Protein AF-A0A7V0R0R9-F1 (afdb_monomer_lite)

pLDDT: mean 80.29, std 19.68, range [42.75, 98.0]

Secondary structure (DSSP, 8-state):
------SSHHHHHHHHHHHTT--HHHHHHHHHT-HHHHHHSPPP-------------------

Structure (mmCIF, N/CA/C/O backbone):
data_AF-A0A7V0R0R9-F1
#
_entry.id   AF-A0A7V0R0R9-F1
#
loop_
_atom_site.group_PDB
_atom_site.id
_atom_site.type_symbol
_atom_site.label_atom_id
_atom_site.label_alt_id
_atom_site.label_comp_id
_atom_site.label_asym_id
_atom_site.label_entity_id
_atom_site.label_seq_id
_atom_site.pdbx_PDB_ins_code
_atom_site.Cartn_x
_atom_site.Cartn_y
_atom_site.Cartn_z
_atom_site.occupancy
_atom_site.B_iso_or_equiv
_atom_site.auth_seq_id
_atom_site.auth_comp_id
_atom_site.auth_asym_id
_atom_site.auth_atom_id
_atom_site.pdbx_PDB_model_num
ATOM 1 N N . MET A 1 1 ? -7.191 -14.209 -3.299 1.00 84.06 1 MET A N 1
ATOM 2 C CA . MET A 1 1 ? -5.818 -13.934 -3.773 1.00 84.06 1 MET A CA 1
ATOM 3 C C . MET A 1 1 ? -5.907 -12.705 -4.658 1.00 84.06 1 MET A C 1
ATOM 5 O O . MET A 1 1 ? -6.827 -12.666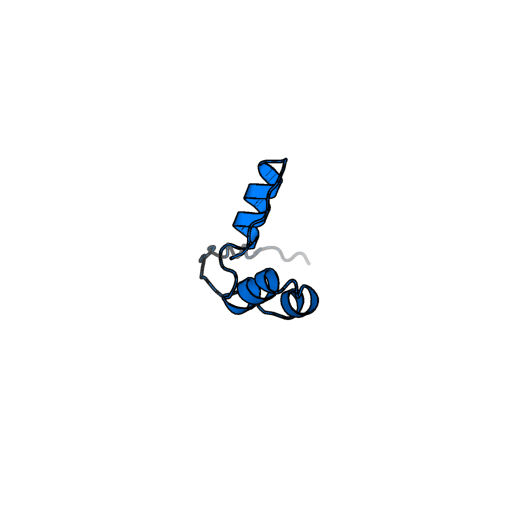 -5.458 1.00 84.06 1 MET A O 1
ATOM 9 N N . HIS A 1 2 ? -5.055 -11.700 -4.456 1.00 90.62 2 HIS A N 1
ATOM 10 C CA . HIS A 1 2 ? -5.071 -10.438 -5.210 1.00 90.62 2 HIS A CA 1
ATOM 11 C C . HIS A 1 2 ? -3.661 -10.144 -5.708 1.00 90.62 2 HIS A C 1
ATOM 13 O O . HIS A 1 2 ? -2.711 -10.339 -4.947 1.00 90.62 2 HIS A O 1
ATOM 19 N N . VAL A 1 3 ? -3.536 -9.730 -6.966 1.00 94.25 3 VAL A N 1
ATOM 20 C CA . VAL A 1 3 ? -2.261 -9.471 -7.644 1.00 94.25 3 VAL A CA 1
ATOM 21 C C . VAL A 1 3 ? -2.406 -8.170 -8.428 1.00 94.25 3 VAL A C 1
ATOM 23 O O . VAL A 1 3 ? -3.410 -7.974 -9.105 1.00 94.25 3 VAL A O 1
ATOM 26 N N . GLU A 1 4 ? -1.416 -7.287 -8.314 1.00 94.31 4 GLU A N 1
ATOM 27 C CA . GLU A 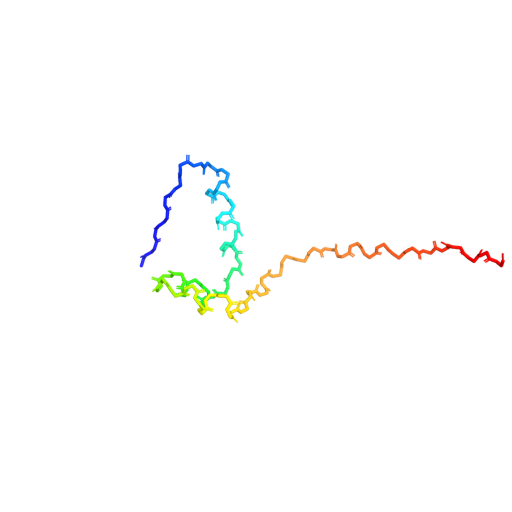1 4 ? -1.309 -6.047 -9.088 1.00 94.31 4 GLU A CA 1
ATOM 28 C C . GLU A 1 4 ? 0.066 -6.045 -9.765 1.00 94.31 4 GLU A C 1
ATOM 30 O O . GLU A 1 4 ? 1.074 -6.324 -9.111 1.00 94.31 4 GLU A O 1
ATOM 35 N N . GLU A 1 5 ? 0.106 -5.755 -11.064 1.00 96.56 5 GLU A N 1
ATOM 36 C CA . GLU A 1 5 ? 1.341 -5.633 -11.841 1.00 96.56 5 GLU A CA 1
ATOM 37 C C . GLU A 1 5 ? 1.567 -4.167 -12.216 1.00 96.56 5 GLU A C 1
ATOM 39 O O . GLU A 1 5 ? 0.628 -3.455 -12.572 1.00 96.56 5 GLU A O 1
ATOM 44 N N . PHE A 1 6 ? 2.820 -3.722 -12.138 1.00 96.94 6 PHE A N 1
ATOM 45 C CA . PHE A 1 6 ? 3.223 -2.349 -12.438 1.00 96.94 6 PHE A CA 1
ATOM 46 C C . PHE A 1 6 ? 4.383 -2.364 -13.427 1.00 96.94 6 PHE A C 1
ATOM 48 O O . PHE A 1 6 ? 5.297 -3.182 -13.308 1.00 96.94 6 PHE A O 1
ATOM 55 N N . THR A 1 7 ? 4.363 -1.445 -14.391 1.00 97.88 7 THR A N 1
ATOM 56 C CA . THR A 1 7 ? 5.458 -1.267 -15.357 1.00 97.88 7 THR A CA 1
ATOM 57 C C . THR A 1 7 ? 6.612 -0.450 -14.785 1.00 97.88 7 THR A C 1
ATOM 59 O O . THR A 1 7 ? 7.744 -0.591 -15.240 1.00 97.88 7 THR A O 1
ATOM 62 N N . ASP A 1 8 ? 6.331 0.400 -13.795 1.00 98.00 8 ASP A N 1
ATOM 63 C CA . ASP A 1 8 ? 7.312 1.255 -13.138 1.00 98.00 8 ASP A CA 1
ATOM 64 C C . ASP A 1 8 ? 7.630 0.764 -11.716 1.00 98.00 8 ASP A C 1
ATOM 66 O O . ASP A 1 8 ? 6.749 0.446 -10.910 1.00 98.00 8 ASP A O 1
ATOM 70 N N . ILE A 1 9 ? 8.923 0.709 -11.392 1.00 97.69 9 ILE A N 1
ATOM 71 C CA . ILE A 1 9 ? 9.399 0.212 -10.097 1.00 97.69 9 ILE A CA 1
ATOM 72 C C . ILE A 1 9 ? 9.027 1.144 -8.935 1.00 97.69 9 ILE A C 1
ATOM 74 O O . ILE A 1 9 ? 8.772 0.677 -7.824 1.00 97.69 9 ILE A O 1
ATOM 78 N N . ILE A 1 10 ? 8.978 2.458 -9.166 1.00 98.00 10 ILE A N 1
ATOM 79 C CA . ILE A 1 10 ? 8.616 3.445 -8.148 1.00 98.00 10 ILE A CA 1
ATOM 80 C C . ILE A 1 10 ? 7.133 3.314 -7.806 1.00 98.00 10 ILE A C 1
ATOM 82 O O . ILE A 1 10 ? 6.784 3.376 -6.624 1.00 98.00 10 ILE A O 1
ATOM 86 N N . GLU A 1 11 ? 6.274 3.062 -8.794 1.00 97.12 11 GLU A N 1
ATOM 87 C CA . GLU A 1 11 ? 4.853 2.781 -8.567 1.00 97.12 11 GLU A CA 1
ATOM 88 C C . GLU A 1 11 ? 4.647 1.519 -7.725 1.00 97.12 11 GLU A C 1
ATOM 90 O O . GLU A 1 11 ? 3.959 1.577 -6.701 1.00 97.12 11 GLU A O 1
ATOM 95 N N . ALA A 1 12 ? 5.315 0.416 -8.081 1.00 96.94 12 ALA A N 1
ATOM 96 C CA . ALA A 1 12 ? 5.247 -0.836 -7.325 1.00 96.94 12 ALA A CA 1
ATOM 97 C C . ALA A 1 12 ? 5.671 -0.642 -5.857 1.00 96.94 12 ALA A C 1
ATOM 99 O O . ALA A 1 12 ? 4.954 -1.028 -4.930 1.00 96.94 12 ALA A O 1
ATOM 100 N N . ILE A 1 13 ? 6.810 0.027 -5.633 1.00 95.88 13 ILE A N 1
ATOM 101 C CA . ILE A 1 13 ? 7.331 0.317 -4.289 1.00 95.88 13 ILE A CA 1
ATOM 102 C C . ILE A 1 13 ? 6.377 1.233 -3.514 1.00 95.88 13 ILE A C 1
ATOM 104 O O . ILE A 1 13 ? 6.169 1.045 -2.311 1.00 95.88 13 ILE A O 1
ATOM 108 N N . SER A 1 14 ? 5.813 2.248 -4.170 1.00 95.62 14 SER A N 1
ATOM 109 C CA . SER A 1 14 ? 4.857 3.172 -3.556 1.00 95.62 14 SER A CA 1
ATOM 110 C C . SER A 1 14 ? 3.601 2.431 -3.104 1.00 95.62 14 SER A C 1
ATOM 112 O O . SER A 1 14 ? 3.171 2.584 -1.957 1.00 95.62 14 SER A O 1
ATOM 114 N N . ARG A 1 15 ? 3.061 1.557 -3.960 1.00 94.75 15 ARG A N 1
ATOM 115 C CA . ARG A 1 15 ? 1.884 0.740 -3.663 1.00 94.75 15 ARG A CA 1
ATOM 116 C C . ARG A 1 15 ? 2.134 -0.240 -2.521 1.00 94.75 15 ARG A C 1
ATOM 118 O O . ARG A 1 15 ? 1.317 -0.332 -1.604 1.00 94.75 15 ARG A O 1
ATOM 125 N N . GLU A 1 16 ? 3.280 -0.916 -2.516 1.00 94.38 16 GLU A N 1
ATOM 126 C CA . GLU A 1 16 ? 3.667 -1.814 -1.425 1.00 94.38 16 GLU A CA 1
ATOM 127 C C . GLU A 1 16 ? 3.755 -1.055 -0.094 1.00 94.38 16 GLU A C 1
ATOM 129 O O . GLU A 1 16 ? 3.148 -1.456 0.904 1.00 94.38 16 GLU A O 1
ATOM 134 N N . LYS A 1 17 ? 4.460 0.085 -0.081 1.00 91.56 17 LYS A N 1
ATOM 135 C CA . LYS A 1 17 ? 4.566 0.953 1.100 1.00 91.56 17 LYS A CA 1
ATOM 136 C C . LYS A 1 17 ? 3.207 1.452 1.563 1.00 91.56 17 LYS A C 1
ATOM 138 O O . LYS A 1 17 ? 2.990 1.540 2.767 1.00 91.56 17 LYS A O 1
ATOM 143 N N . GLN A 1 18 ? 2.313 1.766 0.628 1.00 90.00 18 GLN A N 1
ATOM 144 C CA . GLN A 1 18 ? 0.961 2.195 0.937 1.00 90.00 18 GLN A CA 1
ATOM 145 C C . GLN A 1 18 ? 0.219 1.090 1.691 1.00 90.00 18 GLN A C 1
ATOM 147 O O . GLN A 1 18 ? -0.276 1.358 2.776 1.00 90.00 18 GLN A O 1
ATOM 152 N N . ILE A 1 19 ? 0.177 -0.137 1.158 1.00 91.12 19 ILE A N 1
ATOM 153 C CA . ILE A 1 19 ? -0.566 -1.275 1.735 1.00 91.12 19 ILE A CA 1
ATOM 154 C C . ILE A 1 19 ? 0.085 -1.786 3.036 1.00 91.12 19 ILE A C 1
ATOM 156 O O . ILE A 1 19 ? -0.573 -2.392 3.896 1.00 91.12 19 ILE A O 1
ATOM 160 N N . LYS A 1 20 ? 1.384 -1.541 3.224 1.00 87.81 20 LYS A N 1
ATOM 161 C CA . LYS A 1 20 ? 2.104 -1.891 4.449 1.00 87.81 20 LYS A CA 1
ATOM 162 C C . LYS A 1 20 ? 1.505 -1.156 5.652 1.00 87.81 20 LYS A C 1
ATOM 164 O O . LYS A 1 20 ? 1.414 0.063 5.691 1.00 87.81 20 LYS A O 1
ATOM 169 N N . GLY A 1 21 ? 1.096 -1.915 6.668 1.00 83.94 21 GLY A N 1
ATOM 170 C CA . GLY A 1 21 ? 0.435 -1.360 7.856 1.00 83.94 21 GLY A CA 1
ATOM 171 C C . GLY A 1 21 ? -1.055 -1.048 7.673 1.00 83.94 21 GLY A C 1
ATOM 172 O O . GLY A 1 21 ? -1.676 -0.508 8.582 1.00 83.94 21 GLY A O 1
ATOM 173 N N . TRP A 1 22 ? -1.667 -1.405 6.540 1.00 91.25 22 TRP A N 1
ATOM 174 C CA . TRP A 1 22 ? -3.123 -1.369 6.425 1.00 91.25 22 TRP A CA 1
ATOM 175 C C . TRP A 1 22 ? -3.791 -2.402 7.315 1.00 91.25 22 TRP A C 1
ATOM 177 O O . TRP A 1 22 ? -3.283 -3.515 7.496 1.00 91.25 22 TRP A O 1
ATOM 187 N N . SER A 1 23 ? -4.974 -2.033 7.803 1.00 92.38 23 SER A N 1
ATOM 188 C CA . SER A 1 23 ? -5.811 -2.930 8.586 1.00 92.38 23 SER A CA 1
ATOM 189 C C . SER A 1 23 ? -6.266 -4.090 7.715 1.00 92.38 23 SER A C 1
ATOM 191 O O . SER A 1 23 ? -6.359 -3.980 6.487 1.00 92.38 23 SER A O 1
ATOM 193 N N . ARG A 1 24 ? -6.576 -5.218 8.353 1.00 91.69 24 ARG A N 1
ATOM 194 C CA . ARG A 1 24 ? -7.109 -6.388 7.648 1.00 91.69 24 ARG A CA 1
ATOM 195 C C . ARG A 1 24 ? -8.325 -6.024 6.785 1.00 91.69 24 ARG A C 1
ATOM 197 O O . ARG A 1 24 ? -8.358 -6.392 5.618 1.00 91.69 24 ARG A O 1
ATOM 204 N N . ARG A 1 25 ? -9.235 -5.201 7.321 1.00 94.12 25 ARG A N 1
ATOM 205 C CA . ARG A 1 25 ? -10.433 -4.720 6.614 1.00 94.12 25 ARG A CA 1
ATOM 206 C C . ARG A 1 25 ? -10.101 -3.947 5.336 1.00 94.12 25 ARG A C 1
ATOM 208 O O . ARG A 1 25 ? -10.741 -4.163 4.318 1.00 94.12 25 ARG A O 1
ATOM 215 N N . LYS A 1 26 ? -9.078 -3.081 5.353 1.00 94.06 26 LYS A N 1
ATOM 216 C CA . LYS A 1 26 ? -8.653 -2.360 4.138 1.00 94.06 26 LYS A CA 1
ATOM 217 C C . LYS A 1 26 ? -8.110 -3.301 3.066 1.00 94.06 26 LYS A C 1
ATOM 219 O O . LYS A 1 26 ? -8.360 -3.099 1.884 1.00 94.06 26 LYS A O 1
ATOM 224 N N . LYS A 1 27 ? -7.364 -4.330 3.474 1.00 93.25 27 LYS A N 1
ATOM 225 C CA . LYS A 1 27 ? -6.852 -5.341 2.538 1.00 93.25 27 LYS A CA 1
ATOM 226 C C . LYS A 1 27 ? -7.995 -6.160 1.938 1.00 93.25 27 LYS A C 1
ATOM 228 O O . LYS A 1 27 ? -7.985 -6.407 0.741 1.00 93.25 27 LYS A O 1
ATOM 233 N N . GLU A 1 28 ? -8.990 -6.524 2.745 1.00 95.44 28 GLU A N 1
ATOM 234 C CA . GLU A 1 28 ? -10.207 -7.204 2.281 1.00 95.44 28 GLU A CA 1
ATOM 235 C C . GLU A 1 28 ? -11.003 -6.338 1.289 1.00 95.44 28 GLU A C 1
ATOM 237 O O . GLU A 1 28 ? -11.409 -6.850 0.252 1.00 95.44 28 GLU A O 1
ATOM 242 N N . ALA A 1 29 ? -11.132 -5.028 1.538 1.00 95.75 29 ALA A N 1
ATOM 243 C CA . ALA A 1 29 ? -11.785 -4.095 0.615 1.00 95.75 29 ALA A CA 1
ATOM 244 C C . ALA A 1 29 ? -11.080 -4.019 -0.755 1.00 95.75 29 ALA A C 1
ATOM 24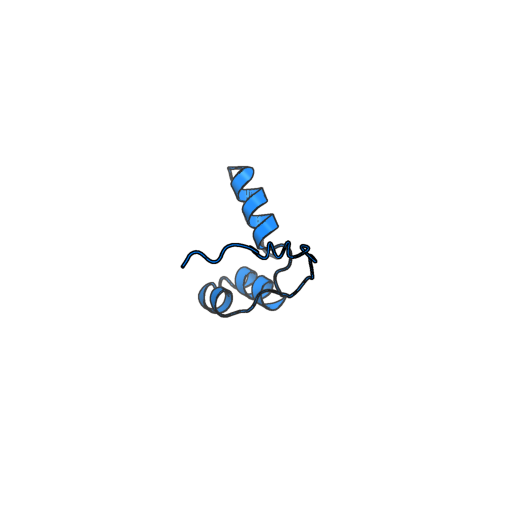6 O O . ALA A 1 29 ? -11.750 -4.084 -1.781 1.00 95.75 29 ALA A O 1
ATOM 247 N N . ILE A 1 30 ? -9.736 -3.976 -0.793 1.00 94.75 30 ILE A N 1
ATOM 248 C CA . ILE A 1 30 ? -8.985 -4.090 -2.062 1.00 94.75 30 ILE A CA 1
ATOM 249 C C . ILE A 1 30 ? -9.296 -5.410 -2.765 1.00 94.75 30 ILE A C 1
ATOM 251 O O . ILE A 1 30 ? -9.572 -5.407 -3.958 1.00 94.75 30 ILE A O 1
ATOM 255 N N . ILE A 1 31 ? -9.240 -6.532 -2.039 1.00 94.94 31 ILE A N 1
ATOM 256 C CA . ILE A 1 31 ? -9.462 -7.866 -2.618 1.00 94.94 31 ILE A CA 1
ATOM 257 C C . ILE A 1 31 ? -10.880 -7.978 -3.206 1.00 94.94 31 ILE A C 1
ATOM 259 O O . ILE A 1 31 ? -11.074 -8.678 -4.195 1.00 94.94 31 ILE A O 1
ATOM 263 N N . ALA A 1 32 ? -11.857 -7.290 -2.610 1.00 95.69 32 ALA A N 1
ATOM 264 C CA . ALA A 1 32 ? -13.235 -7.223 -3.091 1.00 95.69 32 ALA A CA 1
ATOM 265 C C . ALA A 1 32 ? -13.460 -6.192 -4.217 1.00 95.69 32 ALA A C 1
ATOM 267 O O . ALA A 1 32 ? -14.537 -6.180 -4.807 1.00 95.69 32 ALA A O 1
ATOM 268 N N . GLY A 1 33 ? -12.483 -5.325 -4.511 1.00 94.56 33 GLY A N 1
ATOM 269 C CA . GLY A 1 33 ? -12.640 -4.206 -5.447 1.00 94.56 33 GLY A CA 1
ATOM 270 C C . GLY A 1 33 ? -13.523 -3.063 -4.923 1.00 94.56 33 GLY A C 1
ATOM 271 O O . GLY A 1 33 ? -13.934 -2.204 -5.699 1.00 94.56 33 GLY A O 1
ATOM 272 N N . ASP A 1 34 ? -13.819 -3.032 -3.620 1.00 96.06 34 ASP A N 1
ATOM 273 C CA . ASP A 1 34 ? -14.675 -2.019 -2.996 1.00 96.06 34 ASP A CA 1
ATOM 274 C C . ASP A 1 34 ? -13.847 -0.807 -2.548 1.00 96.06 34 ASP A C 1
ATOM 276 O O . ASP A 1 34 ? -13.424 -0.660 -1.394 1.00 96.06 34 ASP A O 1
ATOM 280 N N . TYR A 1 35 ? -13.572 0.074 -3.508 1.00 92.81 35 TYR A N 1
ATOM 281 C CA . TYR A 1 35 ? -12.816 1.299 -3.262 1.00 92.81 35 TYR A CA 1
ATOM 282 C C . TYR A 1 35 ? -13.601 2.331 -2.442 1.00 92.81 35 TYR A C 1
ATOM 284 O O . TYR A 1 35 ? -12.985 3.168 -1.778 1.00 92.81 35 TYR A O 1
ATOM 292 N N . GLU A 1 36 ? -14.935 2.272 -2.441 1.00 95.12 36 GLU A N 1
ATOM 293 C CA . GLU A 1 36 ? -15.765 3.175 -1.640 1.00 95.12 36 GLU A CA 1
ATOM 294 C C . GLU A 1 36 ? -15.630 2.868 -0.147 1.00 95.12 36 GLU A C 1
ATOM 296 O O . GLU A 1 36 ? -15.454 3.781 0.666 1.00 95.12 36 GLU A O 1
ATOM 301 N N . GLU A 1 37 ? -15.673 1.586 0.222 1.00 93.62 37 GLU A N 1
ATOM 302 C CA . GLU A 1 37 ? -15.442 1.141 1.596 1.00 93.62 37 GLU A CA 1
ATOM 303 C C . GLU A 1 37 ? -13.985 1.373 2.009 1.00 93.62 37 GLU A C 1
ATOM 305 O O . GLU A 1 37 ? -13.712 1.832 3.121 1.00 93.62 37 GLU A O 1
ATOM 310 N N . LEU A 1 38 ? -13.029 1.153 1.101 1.00 93.12 38 LEU A N 1
ATOM 311 C CA . LEU A 1 38 ? -11.608 1.356 1.379 1.00 93.12 38 LEU A CA 1
ATOM 312 C C . LEU A 1 38 ? -11.287 2.765 1.914 1.00 93.12 38 LEU A C 1
ATOM 314 O O . LEU A 1 38 ? -10.470 2.903 2.833 1.00 93.12 38 LEU A O 1
ATOM 318 N N . VAL A 1 39 ? -11.931 3.796 1.356 1.00 92.12 39 VAL A N 1
ATOM 319 C CA . VAL A 1 39 ? -11.764 5.203 1.762 1.00 92.12 39 VAL A CA 1
ATOM 320 C C . VAL A 1 39 ? -12.362 5.471 3.147 1.00 92.12 39 VAL A C 1
ATOM 322 O O . VAL A 1 39 ? -11.810 6.265 3.909 1.00 92.12 39 VAL A O 1
ATOM 325 N N . LYS A 1 40 ? -13.455 4.789 3.501 1.00 94.12 40 LYS A N 1
ATOM 326 C CA . LYS A 1 40 ? -14.149 4.943 4.792 1.00 94.12 40 LYS A CA 1
ATOM 327 C C . LYS A 1 40 ? -13.408 4.256 5.942 1.00 94.12 40 LYS A C 1
ATOM 329 O O . LYS A 1 40 ? -13.576 4.629 7.103 1.00 94.12 40 LYS A O 1
ATOM 334 N N . LEU A 1 41 ? -12.582 3.254 5.640 1.00 91.88 41 LEU A N 1
ATOM 335 C CA . LEU A 1 41 ? -11.877 2.472 6.649 1.00 91.88 41 LEU A CA 1
ATOM 336 C C . LEU A 1 41 ? -10.673 3.223 7.258 1.00 91.88 41 LEU A C 1
ATOM 338 O O . LEU A 1 41 ? -9.918 3.903 6.555 1.00 91.88 41 LEU A O 1
ATOM 342 N N . PRO A 1 42 ? -10.39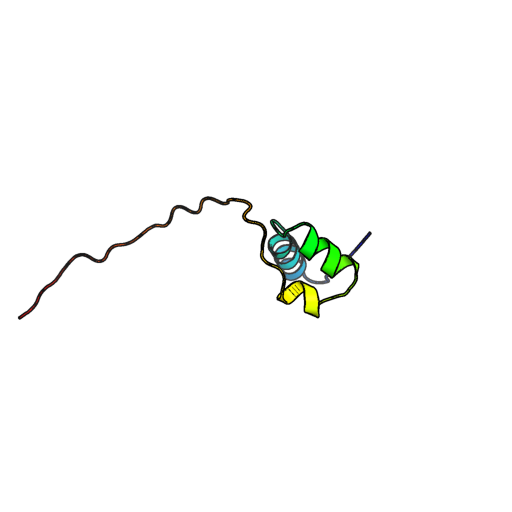9 3.050 8.564 1.00 84.19 42 PRO A N 1
ATOM 343 C CA . PRO A 1 42 ? -9.206 3.603 9.198 1.00 84.19 42 PRO A CA 1
ATOM 344 C C . PRO A 1 42 ? -7.943 2.791 8.861 1.00 84.19 42 PRO A C 1
ATOM 346 O O . PRO A 1 42 ? -7.995 1.595 8.550 1.00 84.19 42 PRO A O 1
ATOM 349 N N . PHE A 1 43 ? -6.780 3.446 8.924 1.00 81.00 43 PHE A N 1
ATOM 350 C CA . PHE A 1 43 ? -5.482 2.763 8.888 1.00 81.00 43 PHE A CA 1
ATOM 351 C C . PHE A 1 43 ? -5.258 1.962 10.173 1.00 81.00 43 PHE A C 1
ATOM 353 O O . PHE A 1 43 ? -5.747 2.352 11.236 1.00 81.00 43 PHE A O 1
ATOM 360 N N . ASP A 1 44 ? -4.506 0.862 10.083 1.00 76.12 44 ASP A N 1
ATOM 361 C CA . ASP A 1 44 ? -4.083 0.162 11.292 1.00 76.12 44 ASP A CA 1
ATOM 362 C C . ASP A 1 44 ? -2.986 0.965 11.987 1.00 76.12 44 ASP A C 1
ATOM 364 O O . ASP A 1 44 ? -2.084 1.504 11.340 1.00 76.12 44 ASP A O 1
ATOM 368 N N . LYS A 1 45 ? -3.028 1.035 13.316 1.00 61.50 45 LYS A N 1
ATOM 369 C CA . LYS A 1 45 ? -2.012 1.744 14.108 1.00 61.50 45 LYS A CA 1
ATOM 370 C C . LYS A 1 45 ? -0.778 0.867 14.319 1.00 61.50 45 LYS A C 1
ATOM 372 O O . LYS A 1 45 ? -0.288 0.758 15.444 1.00 61.50 45 LYS A O 1
ATOM 377 N N . LEU A 1 46 ? -0.258 0.231 13.268 1.00 57.94 46 LEU A N 1
ATOM 378 C CA . LEU A 1 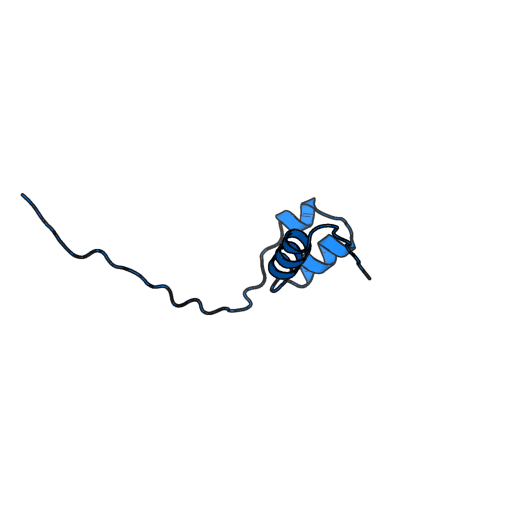46 ? 1.046 -0.418 13.367 1.00 57.94 46 LEU A CA 1
ATOM 379 C C . LEU A 1 46 ? 2.094 0.676 13.598 1.00 57.94 46 LEU A C 1
ATOM 381 O O . LEU A 1 46 ? 2.424 1.485 12.735 1.00 57.94 46 LEU A O 1
ATOM 385 N N . ARG A 1 47 ? 2.510 0.738 14.860 1.00 51.25 47 ARG A N 1
ATOM 386 C CA . ARG A 1 47 ? 3.251 1.803 15.518 1.00 51.25 47 ARG A CA 1
ATOM 387 C C . ARG A 1 47 ? 4.672 1.888 14.961 1.00 51.25 47 ARG A C 1
ATOM 389 O O . ARG A 1 47 ? 5.608 1.389 15.575 1.00 51.25 47 ARG A O 1
ATOM 396 N N . VAL A 1 48 ? 4.868 2.570 13.835 1.00 51.00 48 VAL A N 1
ATOM 397 C CA . VAL A 1 48 ? 6.163 3.215 13.592 1.00 51.00 48 VAL A CA 1
ATOM 398 C C . VAL A 1 48 ? 6.175 4.434 14.502 1.00 51.00 48 VAL A C 1
ATOM 400 O O . VAL A 1 48 ? 5.559 5.454 14.206 1.00 51.00 48 VAL A O 1
ATOM 403 N N . THR A 1 49 ? 6.795 4.293 15.672 1.00 46.47 49 THR A N 1
ATOM 404 C CA . THR A 1 49 ? 7.041 5.404 16.595 1.00 46.47 49 THR A CA 1
ATOM 405 C C . THR A 1 49 ? 8.026 6.359 15.919 1.00 46.47 49 THR A C 1
ATOM 407 O O . THR A 1 49 ? 9.220 6.331 16.194 1.00 46.47 49 THR A O 1
ATOM 410 N N . VAL A 1 50 ? 7.560 7.178 14.976 1.00 48.44 50 VAL A N 1
ATOM 411 C CA . VAL A 1 50 ? 8.322 8.345 14.547 1.00 48.44 50 VAL A CA 1
ATOM 412 C C . VAL A 1 50 ? 8.314 9.303 15.724 1.00 48.44 50 VAL A C 1
ATOM 414 O O . VAL A 1 50 ? 7.280 9.861 16.090 1.00 48.44 50 VAL A O 1
ATOM 417 N N . PHE A 1 51 ? 9.476 9.405 16.369 1.00 47.62 51 PHE A N 1
ATOM 418 C CA . PHE A 1 51 ? 9.822 10.446 17.322 1.00 47.62 51 PHE A CA 1
ATOM 419 C C . PHE A 1 51 ? 9.274 11.773 16.795 1.00 47.62 51 PHE A C 1
ATOM 421 O O . PHE A 1 51 ? 9.775 12.316 15.809 1.00 47.62 51 PHE A O 1
ATOM 428 N N . THR A 1 52 ? 8.222 12.290 17.424 1.00 50.28 52 THR A N 1
ATOM 429 C CA . THR A 1 52 ? 7.778 13.650 17.159 1.00 50.28 52 THR A CA 1
ATOM 430 C C . THR A 1 52 ? 8.918 14.560 17.599 1.00 50.28 52 THR A C 1
ATOM 432 O O . THR A 1 52 ? 9.077 14.807 18.795 1.00 50.28 52 THR A O 1
ATOM 435 N N . HIS A 1 53 ? 9.730 15.061 16.668 1.00 44.72 53 HIS A N 1
ATOM 436 C CA . HIS A 1 53 ? 10.519 16.255 16.939 1.00 44.72 53 HIS A CA 1
ATOM 437 C C . HIS A 1 53 ? 9.528 17.412 17.054 1.00 44.72 53 HIS A C 1
ATOM 439 O O . HIS A 1 53 ? 9.210 18.101 16.088 1.00 44.72 53 HIS A O 1
ATOM 445 N N . ARG A 1 54 ? 8.979 17.589 18.258 1.00 49.69 54 ARG A N 1
ATOM 446 C CA . ARG A 1 54 ? 8.280 18.808 18.643 1.00 49.69 54 ARG A CA 1
ATOM 447 C C . ARG A 1 54 ? 9.345 19.895 18.747 1.00 49.69 54 ARG A C 1
ATOM 449 O O . ARG A 1 54 ? 9.916 20.099 19.812 1.00 49.69 54 ARG A O 1
ATOM 456 N N . VAL A 1 55 ? 9.630 20.583 17.645 1.00 59.53 55 VAL A N 1
ATOM 457 C CA . VAL A 1 55 ? 10.378 21.840 17.705 1.00 59.53 55 VAL A CA 1
ATOM 458 C C . VAL A 1 55 ? 9.431 22.876 18.302 1.00 59.53 55 VAL A C 1
ATOM 460 O O . VAL A 1 55 ? 8.605 23.462 17.609 1.00 59.53 55 VAL A O 1
ATOM 463 N N . THR A 1 56 ? 9.495 23.076 19.617 1.00 55.53 56 THR A N 1
ATOM 464 C CA . THR A 1 56 ? 8.895 24.259 20.233 1.00 55.53 56 THR A CA 1
ATOM 465 C C . THR A 1 56 ? 9.749 25.458 19.831 1.00 55.53 56 THR A C 1
ATOM 467 O O . THR A 1 56 ? 10.886 25.570 20.290 1.00 55.53 56 THR A O 1
ATOM 470 N N . LYS A 1 57 ? 9.237 26.366 18.992 1.00 53.62 57 LYS A N 1
ATOM 471 C CA . LYS A 1 57 ? 9.843 27.696 18.881 1.00 53.62 57 LYS A CA 1
ATOM 472 C C . LYS A 1 57 ? 9.658 28.409 20.223 1.00 53.62 57 LYS A C 1
ATOM 474 O O . LYS A 1 57 ? 8.551 28.808 20.567 1.00 53.62 57 LYS A O 1
ATOM 479 N N . LYS A 1 58 ? 10.738 28.517 20.997 1.00 51.66 58 LYS A N 1
ATOM 480 C CA . LYS A 1 58 ? 10.888 29.560 22.014 1.00 51.66 58 LYS A CA 1
ATOM 481 C C . LYS A 1 58 ? 11.478 30.807 21.356 1.00 51.66 58 LYS A C 1
ATOM 483 O O . LYS A 1 58 ? 12.306 30.677 20.459 1.00 51.66 58 LYS A O 1
ATOM 488 N N . ALA A 1 59 ? 11.112 31.951 21.934 1.00 49.53 59 ALA A N 1
ATOM 489 C CA . ALA A 1 59 ? 11.626 33.299 21.691 1.00 49.53 59 ALA A CA 1
ATOM 490 C C . ALA A 1 59 ? 11.073 33.943 20.402 1.00 49.53 59 ALA A C 1
ATOM 492 O O . ALA A 1 59 ? 11.011 33.303 19.361 1.00 49.53 59 ALA A O 1
ATOM 493 N N . THR A 1 60 ? 10.566 35.172 20.413 1.00 50.41 60 THR A N 1
ATOM 494 C CA . THR A 1 60 ? 10.908 36.341 21.239 1.00 50.41 60 THR A CA 1
ATOM 495 C C . THR A 1 60 ? 9.690 37.253 21.363 1.00 50.41 60 THR A C 1
ATOM 497 O O . THR A 1 60 ? 8.985 37.473 20.380 1.00 50.41 60 THR A O 1
ATOM 500 N N . GLY A 1 61 ? 9.477 37.807 22.558 1.00 53.34 61 GLY A N 1
ATOM 501 C CA . GLY A 1 61 ? 8.713 39.040 22.694 1.00 53.34 61 GLY A CA 1
ATOM 502 C C . GLY A 1 61 ? 9.486 40.183 22.043 1.00 53.34 61 GLY A C 1
ATOM 503 O O . GLY A 1 61 ? 10.707 40.254 22.178 1.00 53.34 61 GLY A O 1
ATOM 504 N N . LEU A 1 62 ? 8.764 41.032 21.330 1.00 47.34 62 L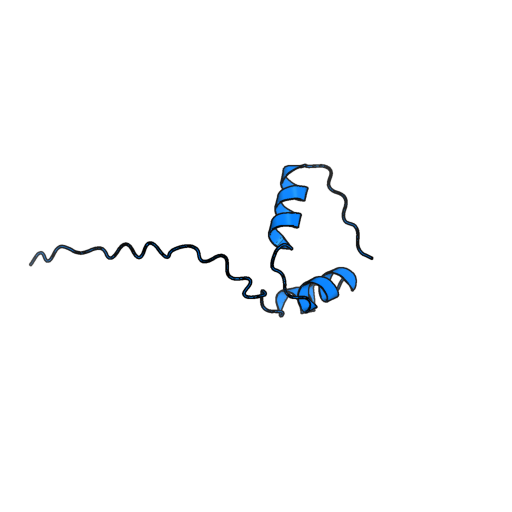EU A N 1
ATOM 505 C CA . LEU A 1 62 ? 9.142 42.403 21.035 1.00 47.34 62 LEU A CA 1
ATOM 506 C C . LEU A 1 62 ? 7.866 43.208 21.266 1.00 47.34 62 LEU A C 1
ATOM 508 O O . LEU A 1 62 ? 6.839 42.937 20.639 1.00 47.34 62 LEU A O 1
ATOM 512 N N . GLU A 1 63 ? 7.948 44.061 22.283 1.00 42.75 63 GLU A N 1
ATOM 513 C CA . GLU A 1 63 ? 7.082 45.224 22.473 1.00 42.75 63 GLU A CA 1
ATOM 514 C C . GLU A 1 63 ? 7.116 46.138 21.241 1.00 42.75 63 GLU A C 1
ATOM 516 O O . GLU A 1 63 ? 8.159 46.149 20.539 1.00 42.75 63 GLU A O 1
#

Foldseek 3Di:
DDDDDDPDPVVVVVVVVVCVQADPVLVVCVVVVNVVVNVVDDGHCPDPPPPPPPPDDDDDDDD

Radius of gyration: 18.94 Å; chains: 1; bounding box: 27×59×38 Å

Sequence (63 aa):
MHVEEFTDIIEAISREKQIKGWSRRKKEAIIAGDYEELVKLPFDKLRVTVFTHRVTKKATGLE